Protein AF-A0AAN8XU96-F1 (afdb_monomer_lite)

Foldseek 3Di:
DQEPVRDDDDDDDDQFDFLLVVLQVCLVPDPPPDHSPPDKWKFFPVVTDTDDPVSRRPGNNVVVCPPHGDIYID

Secondary structure (DSSP, 8-state):
-B-TTSPBP-----TTSBHHHHHHHHHHH--SS--TT----EEEETTEEE--HHHHTSBTTTTT--S---EEE-

Structure (mmCIF, N/CA/C/O backbone):
data_AF-A0AAN8XU96-F1
#
_entry.id   AF-A0AAN8XU96-F1
#
loop_
_atom_site.group_PDB
_atom_site.id
_atom_site.type_symbol
_atom_site.label_atom_id
_atom_site.label_alt_id
_atom_site.label_comp_id
_atom_site.label_asym_id
_atom_site.label_entity_id
_atom_site.label_seq_id
_atom_site.pdbx_PDB_ins_code
_atom_site.Cartn_x
_atom_site.Cartn_y
_atom_site.Cartn_z
_atom_site.occupancy
_atom_site.B_iso_or_equiv
_atom_site.auth_seq_id
_atom_site.auth_comp_id
_atom_site.auth_asym_id
_atom_site.auth_atom_id
_atom_site.pdbx_PDB_model_num
ATOM 1 N N . ILE A 1 1 ? -0.406 -5.144 -6.329 1.00 89.19 1 ILE A N 1
ATOM 2 C CA . ILE A 1 1 ? 0.056 -3.737 -6.277 1.00 89.19 1 ILE A CA 1
ATOM 3 C C . ILE A 1 1 ? 0.597 -3.351 -7.650 1.00 89.19 1 ILE A C 1
ATOM 5 O O . ILE A 1 1 ? 1.368 -4.110 -8.223 1.00 89.19 1 ILE A O 1
ATOM 9 N N . ARG A 1 2 ? 0.163 -2.228 -8.219 1.00 87.75 2 ARG A N 1
ATOM 10 C CA . ARG A 1 2 ? 0.628 -1.702 -9.509 1.00 87.75 2 ARG A CA 1
ATOM 11 C C . ARG A 1 2 ? 1.573 -0.533 -9.251 1.00 87.75 2 ARG A C 1
ATOM 13 O O . ARG A 1 2 ? 1.164 0.430 -8.610 1.00 87.75 2 ARG A O 1
ATOM 20 N N . LEU A 1 3 ? 2.813 -0.652 -9.718 1.00 84.94 3 LEU A N 1
ATOM 21 C CA . LEU A 1 3 ? 3.813 0.411 -9.661 1.00 84.94 3 LEU A CA 1
ATOM 22 C C . LEU A 1 3 ? 3.766 1.269 -10.936 1.00 84.94 3 LEU A C 1
ATOM 24 O O . LEU A 1 3 ? 3.418 0.740 -11.997 1.00 84.94 3 LEU A O 1
ATOM 28 N N . PRO A 1 4 ? 4.180 2.547 -10.869 1.00 79.81 4 PRO A N 1
ATOM 29 C CA . PRO A 1 4 ? 4.317 3.402 -12.051 1.00 79.81 4 PRO A CA 1
ATOM 30 C C . PRO A 1 4 ? 5.383 2.888 -13.032 1.00 79.81 4 PRO A C 1
ATOM 32 O O . PRO A 1 4 ? 5.295 3.158 -14.224 1.00 79.81 4 PRO A O 1
ATOM 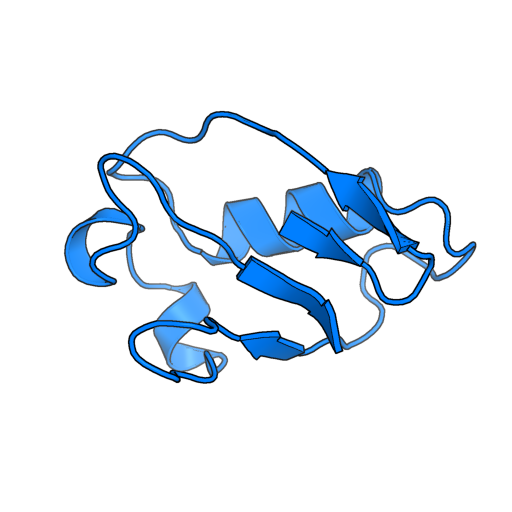35 N N . THR A 1 5 ? 6.327 2.065 -12.562 1.00 77.75 5 THR A N 1
ATOM 36 C CA . THR A 1 5 ? 7.309 1.358 -13.403 1.00 77.75 5 THR A CA 1
ATOM 37 C C . THR A 1 5 ? 6.687 0.314 -14.334 1.00 77.75 5 THR A C 1
ATOM 39 O O . THR A 1 5 ? 7.369 -0.212 -15.208 1.00 77.75 5 THR A O 1
ATOM 42 N N . GLY A 1 6 ? 5.407 -0.025 -14.146 1.00 74.19 6 GLY A N 1
ATOM 43 C CA . GLY A 1 6 ? 4.685 -1.030 -14.929 1.00 74.19 6 GLY A CA 1
ATOM 44 C C . GLY A 1 6 ? 4.777 -2.450 -1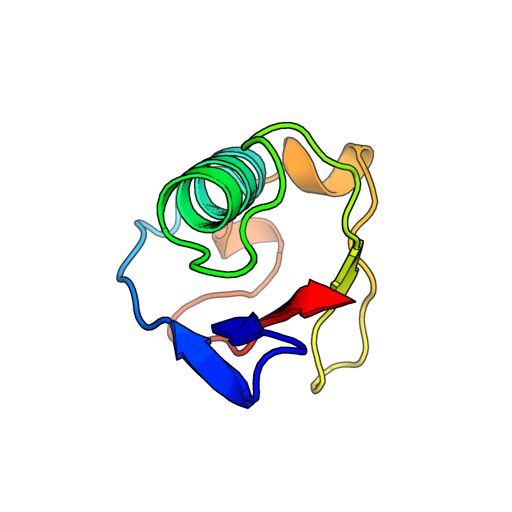4.364 1.00 74.19 6 GLY A C 1
ATOM 45 O O . GLY A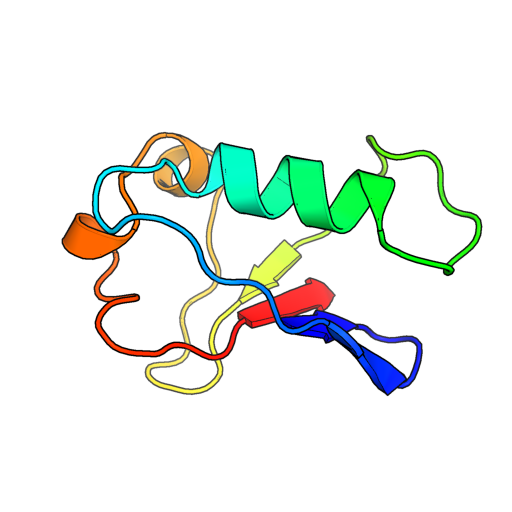 1 6 ? 3.888 -3.262 -14.631 1.00 74.19 6 GLY A O 1
ATOM 46 N N . THR A 1 7 ? 5.772 -2.747 -13.522 1.00 82.38 7 THR A N 1
ATOM 47 C CA . THR A 1 7 ? 5.920 -4.069 -12.897 1.00 82.38 7 THR A CA 1
ATOM 48 C C . THR A 1 7 ? 4.916 -4.239 -11.750 1.00 82.38 7 THR A C 1
ATOM 50 O O . THR A 1 7 ? 4.956 -3.485 -10.772 1.00 82.38 7 THR A O 1
ATOM 53 N N . PRO A 1 8 ? 3.991 -5.213 -11.821 1.00 85.81 8 PRO A N 1
ATOM 54 C CA . PRO A 1 8 ? 3.100 -5.498 -10.709 1.00 85.81 8 PRO A CA 1
ATOM 55 C C . PRO A 1 8 ? 3.851 -6.229 -9.590 1.00 85.81 8 PRO A C 1
ATOM 57 O O . PRO A 1 8 ? 4.568 -7.193 -9.837 1.00 85.81 8 PRO A O 1
ATOM 60 N N . LEU A 1 9 ? 3.621 -5.811 -8.349 1.00 87.25 9 LEU A N 1
ATOM 61 C CA . LEU A 1 9 ? 4.040 -6.537 -7.154 1.00 87.25 9 LEU A CA 1
ATOM 62 C C . LEU A 1 9 ? 2.852 -7.321 -6.589 1.00 87.25 9 LEU A C 1
ATOM 64 O O . LEU A 1 9 ? 1.773 -6.755 -6.376 1.00 87.25 9 LEU A O 1
ATOM 68 N N . VAL A 1 10 ? 3.039 -8.612 -6.336 1.00 89.25 10 VAL A N 1
ATOM 69 C CA . VAL A 1 10 ? 2.032 -9.495 -5.734 1.00 89.25 10 VAL A CA 1
ATOM 70 C C . VAL A 1 10 ? 2.605 -10.038 -4.435 1.00 89.25 10 VAL A C 1
ATOM 72 O O . VAL A 1 10 ? 3.709 -10.567 -4.430 1.00 89.25 10 VAL A O 1
ATOM 75 N N . GLN A 1 11 ? 1.861 -9.864 -3.348 1.00 88.75 11 GLN A N 1
ATOM 76 C CA . GLN A 1 11 ? 2.248 -10.298 -2.015 1.00 88.75 11 GLN A CA 1
ATOM 77 C C . GLN A 1 11 ? 0.991 -10.601 -1.211 1.00 88.75 11 GLN A C 1
ATOM 79 O O . GLN A 1 11 ? -0.008 -9.884 -1.320 1.00 88.75 11 GLN A O 1
ATOM 84 N N . GLU A 1 12 ? 1.062 -11.649 -0.401 1.00 90.44 12 GLU A N 1
ATOM 85 C CA . GLU A 1 12 ? 0.024 -11.998 0.559 1.00 90.44 12 GLU A CA 1
ATOM 86 C C . GLU A 1 12 ? 0.318 -11.334 1.905 1.00 90.44 12 GLU A C 1
ATOM 88 O O . GLU A 1 12 ? 1.435 -11.410 2.423 1.00 90.44 12 GLU A O 1
ATOM 93 N N . PHE A 1 13 ? -0.705 -10.687 2.458 1.00 88.81 13 PHE A N 1
ATOM 94 C CA . PHE A 1 13 ? -0.702 -10.062 3.777 1.00 88.81 13 PHE A CA 1
ATOM 95 C C . PHE A 1 13 ? -1.854 -10.637 4.593 1.00 88.81 13 PHE A C 1
ATOM 97 O O . PHE A 1 13 ? -2.879 -11.047 4.036 1.00 88.81 13 PHE A O 1
ATOM 104 N N . LYS A 1 14 ? -1.724 -10.661 5.919 1.00 90.06 14 LYS A N 1
ATOM 105 C CA . LYS A 1 14 ? -2.832 -11.124 6.767 1.00 90.06 14 LYS A CA 1
ATOM 106 C C . LYS A 1 14 ? -3.883 -10.023 6.892 1.00 90.06 14 LYS A C 1
ATOM 108 O O . LYS A 1 14 ? -3.554 -8.850 7.000 1.00 90.06 14 LYS A O 1
ATOM 113 N N . ALA A 1 15 ? -5.154 -10.410 6.991 1.00 87.06 15 ALA A N 1
ATOM 114 C CA . ALA A 1 15 ? -6.279 -9.476 7.122 1.00 87.06 15 ALA A CA 1
ATOM 115 C C . ALA A 1 15 ? -6.127 -8.467 8.284 1.00 87.06 15 ALA A C 1
ATOM 117 O O . ALA A 1 15 ? -6.556 -7.326 8.173 1.00 87.06 15 ALA A O 1
ATOM 118 N N . LYS A 1 16 ? -5.476 -8.882 9.380 1.00 88.25 16 LYS A N 1
ATOM 119 C CA . LYS A 1 16 ? -5.231 -8.046 10.566 1.00 88.25 16 LYS A CA 1
ATOM 120 C C . LYS A 1 16 ? -3.977 -7.169 10.476 1.00 88.25 16 LYS A C 1
ATOM 122 O O . LYS A 1 16 ? -3.687 -6.454 11.431 1.00 88.25 16 LYS A O 1
ATOM 127 N N . GLU A 1 17 ? -3.195 -7.262 9.402 1.00 89.75 17 GLU A N 1
ATOM 128 C CA . GLU A 1 17 ? -2.043 -6.375 9.227 1.00 89.75 17 GLU A CA 1
ATOM 129 C C . GLU A 1 17 ? -2.489 -4.961 8.897 1.00 89.75 17 GLU A C 1
ATOM 131 O O . GLU A 1 17 ? -3.575 -4.755 8.367 1.00 89.75 17 GLU A O 1
ATOM 136 N N . SER A 1 18 ? -1.650 -3.985 9.224 1.00 91.00 18 SER A N 1
ATOM 137 C CA . SER A 1 18 ? -1.902 -2.584 8.915 1.00 91.00 18 SER A CA 1
ATOM 138 C C . SER A 1 18 ? -1.506 -2.251 7.478 1.00 91.00 18 SER A C 1
ATOM 140 O O . SER A 1 18 ? -0.583 -2.840 6.905 1.00 91.00 18 SER A O 1
ATOM 142 N N . LEU A 1 19 ? -2.160 -1.248 6.893 1.00 89.31 19 LEU A N 1
ATOM 143 C CA . LEU A 1 19 ? -1.779 -0.737 5.574 1.00 89.31 19 LEU A CA 1
ATOM 144 C C . LEU A 1 19 ? -0.341 -0.173 5.566 1.00 89.31 19 LEU A C 1
ATOM 146 O O . LEU A 1 19 ? 0.356 -0.277 4.555 1.00 89.31 19 LEU A O 1
ATOM 150 N N . SER A 1 20 ? 0.145 0.324 6.709 1.00 88.81 20 SER A N 1
ATOM 151 C CA . SER A 1 20 ? 1.553 0.694 6.928 1.00 88.81 20 SER A CA 1
ATOM 152 C C . SER A 1 20 ? 2.538 -0.421 6.565 1.00 88.81 20 SER A C 1
ATOM 154 O O . SER A 1 20 ? 3.570 -0.149 5.952 1.00 88.81 20 SER A O 1
ATOM 156 N N . ALA A 1 21 ? 2.228 -1.679 6.899 1.00 89.50 21 ALA A N 1
ATOM 157 C CA . ALA A 1 21 ? 3.094 -2.813 6.577 1.00 89.50 21 ALA A CA 1
ATOM 158 C C . ALA A 1 21 ? 3.198 -3.021 5.059 1.00 89.50 21 ALA A C 1
ATOM 160 O O . ALA A 1 21 ? 4.291 -3.211 4.522 1.00 89.50 21 ALA A O 1
ATOM 161 N N . VAL A 1 22 ? 2.071 -2.892 4.350 1.00 88.81 22 VAL A N 1
ATOM 162 C CA . VAL A 1 22 ? 2.028 -2.951 2.882 1.00 88.81 22 VAL A CA 1
ATOM 163 C C . VAL A 1 22 ? 2.849 -1.816 2.275 1.00 88.81 22 VAL A C 1
ATOM 165 O O . VAL A 1 22 ? 3.632 -2.050 1.355 1.00 88.81 22 VAL A O 1
ATOM 168 N N . ARG A 1 23 ? 2.727 -0.596 2.812 1.00 87.12 23 ARG A N 1
ATOM 169 C CA . ARG A 1 23 ? 3.527 0.564 2.389 1.00 87.12 23 ARG A CA 1
ATOM 170 C C . ARG A 1 23 ? 5.026 0.291 2.549 1.00 87.12 23 ARG A C 1
ATOM 172 O O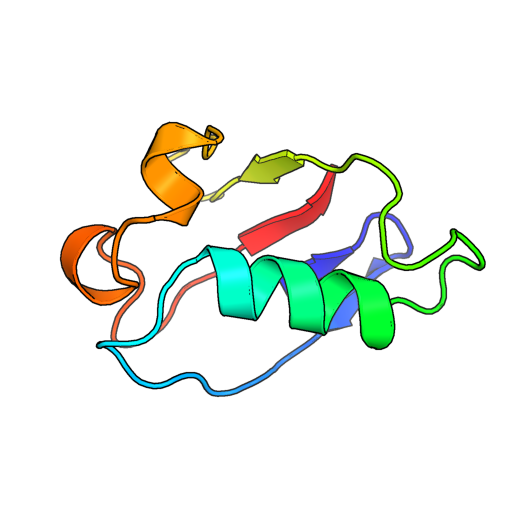 . ARG A 1 23 ? 5.775 0.458 1.590 1.00 87.12 23 ARG A O 1
ATOM 179 N N . LEU A 1 24 ? 5.463 -0.171 3.719 1.00 87.25 24 LEU A N 1
ATOM 180 C CA . LEU A 1 24 ? 6.871 -0.489 3.972 1.00 87.25 24 LEU A CA 1
ATOM 181 C C . LEU A 1 24 ? 7.386 -1.556 2.995 1.00 87.25 24 LEU A C 1
ATOM 183 O O . LEU A 1 24 ? 8.437 -1.391 2.376 1.00 87.25 24 LEU A O 1
ATOM 187 N N . TRP A 1 25 ? 6.614 -2.627 2.810 1.00 89.50 25 TRP A N 1
ATOM 188 C CA . TRP A 1 25 ? 6.972 -3.718 1.910 1.00 89.50 25 TRP A CA 1
ATOM 189 C C . TRP A 1 25 ? 7.125 -3.241 0.459 1.00 89.50 25 TRP A C 1
ATOM 191 O O . TRP A 1 25 ? 8.070 -3.647 -0.220 1.00 89.50 25 TRP A O 1
ATOM 201 N N . ILE A 1 26 ? 6.257 -2.336 -0.006 1.00 87.31 26 ILE A N 1
ATOM 202 C CA . ILE A 1 26 ? 6.378 -1.697 -1.326 1.00 87.31 26 ILE A CA 1
ATOM 203 C C . ILE A 1 26 ? 7.662 -0.870 -1.412 1.00 87.31 26 ILE A C 1
ATOM 205 O O . ILE A 1 26 ? 8.365 -0.959 -2.414 1.00 87.31 26 ILE A O 1
ATOM 209 N N . GLY A 1 27 ? 7.989 -0.090 -0.379 1.00 84.25 27 GLY A N 1
ATOM 210 C CA . GLY A 1 27 ? 9.211 0.717 -0.333 1.00 84.25 27 GLY A CA 1
ATOM 211 C C . GLY A 1 27 ? 10.493 -0.113 -0.454 1.00 84.25 27 GLY A C 1
ATOM 212 O O . GLY A 1 27 ? 11.445 0.332 -1.088 1.00 84.25 27 GLY A O 1
ATOM 213 N N . ILE A 1 28 ? 10.500 -1.329 0.098 1.00 86.00 28 ILE A N 1
ATOM 214 C CA . ILE A 1 28 ? 11.649 -2.249 0.057 1.00 86.00 28 ILE A CA 1
ATOM 215 C C . ILE A 1 28 ? 11.708 -3.035 -1.263 1.00 86.00 28 ILE A C 1
ATOM 217 O O . ILE A 1 28 ? 12.793 -3.284 -1.778 1.00 86.00 28 ILE A O 1
ATOM 221 N N . ASN A 1 29 ? 10.557 -3.429 -1.819 1.00 85.56 29 ASN A N 1
ATOM 222 C CA . ASN A 1 29 ? 10.495 -4.273 -3.021 1.00 85.56 29 ASN A CA 1
ATOM 223 C C . ASN A 1 29 ? 10.383 -3.495 -4.334 1.00 85.56 29 ASN A C 1
ATOM 225 O O . ASN A 1 29 ? 10.512 -4.085 -5.411 1.00 85.56 29 ASN A O 1
ATOM 229 N N . ARG A 1 30 ? 10.118 -2.186 -4.291 1.00 78.56 30 ARG A N 1
ATOM 230 C CA . ARG A 1 30 ? 10.103 -1.374 -5.508 1.00 78.56 30 ARG A CA 1
ATOM 231 C C . ARG A 1 30 ? 11.505 -1.311 -6.104 1.00 78.56 30 ARG A C 1
ATOM 233 O O . ARG A 1 30 ? 12.481 -1.013 -5.429 1.00 78.56 30 ARG A O 1
ATOM 240 N N . GLN A 1 31 ? 11.577 -1.527 -7.409 1.00 72.69 31 GLN A N 1
ATOM 241 C CA . GLN A 1 31 ? 12.819 -1.451 -8.182 1.00 72.69 31 GLN A CA 1
ATOM 242 C C . GLN A 1 31 ? 12.983 -0.086 -8.869 1.00 72.69 31 GLN A C 1
ATOM 244 O O . GLN A 1 31 ? 13.679 0.033 -9.868 1.00 72.69 31 GLN A O 1
ATOM 249 N N . ASP A 1 32 ? 12.325 0.948 -8.342 1.00 71.00 32 ASP A N 1
ATOM 250 C CA . ASP A 1 32 ? 12.304 2.300 -8.921 1.00 71.00 32 ASP A CA 1
ATOM 251 C C . ASP A 1 32 ? 13.564 3.123 -8.576 1.00 71.00 32 ASP A C 1
ATOM 253 O O . ASP A 1 32 ? 13.673 4.291 -8.921 1.00 71.00 32 ASP A O 1
ATOM 257 N N . GLY A 1 33 ? 14.517 2.546 -7.833 1.00 66.50 33 GLY A N 1
ATOM 258 C CA . GLY A 1 33 ? 15.728 3.242 -7.375 1.00 66.50 33 GLY A CA 1
ATOM 259 C C . GLY A 1 33 ? 15.484 4.320 -6.308 1.00 66.50 33 GLY A C 1
ATOM 260 O O . GLY A 1 33 ? 16.439 4.897 -5.793 1.00 66.50 33 GLY A O 1
ATOM 261 N N . LEU A 1 34 ? 14.224 4.578 -5.940 1.00 71.81 34 LEU A N 1
ATOM 262 C CA . LEU A 1 34 ? 13.852 5.520 -4.889 1.00 71.81 34 LEU A CA 1
ATOM 263 C C . LEU A 1 34 ? 14.037 4.916 -3.482 1.00 71.81 34 LEU A C 1
ATOM 265 O O . LEU A 1 34 ? 13.620 3.777 -3.241 1.00 71.81 34 LEU A O 1
ATOM 269 N N . PRO A 1 35 ? 14.571 5.688 -2.515 1.00 69.44 35 PRO A N 1
ATOM 270 C CA . PRO A 1 35 ? 14.864 5.216 -1.154 1.00 69.44 35 PRO A CA 1
ATOM 271 C C . PRO A 1 35 ? 13.590 4.748 -0.460 1.00 69.44 35 PRO A C 1
ATOM 273 O O . PRO A 1 35 ? 12.602 5.438 -0.604 1.00 69.44 35 PRO A O 1
ATOM 276 N N . ALA A 1 36 ? 13.570 3.647 0.297 1.00 67.06 36 ALA A N 1
ATOM 277 C CA . ALA A 1 36 ? 12.337 3.011 0.804 1.00 67.06 36 ALA A CA 1
ATOM 278 C C . ALA A 1 36 ? 11.290 3.945 1.461 1.00 67.06 36 ALA A C 1
ATOM 280 O O . ALA A 1 36 ? 10.098 3.647 1.412 1.00 67.06 36 ALA A O 1
ATOM 281 N N . ASP A 1 37 ? 11.720 5.085 2.005 1.00 67.75 37 ASP A N 1
ATOM 282 C CA . ASP A 1 37 ? 10.867 6.093 2.642 1.00 67.75 37 ASP A CA 1
ATOM 283 C C . ASP A 1 37 ? 10.273 7.149 1.686 1.00 67.75 37 ASP A C 1
ATOM 285 O O . ASP A 1 37 ? 9.489 7.997 2.105 1.00 67.75 37 ASP A O 1
ATOM 289 N N . ALA A 1 38 ? 10.621 7.134 0.392 1.00 77.19 38 ALA A N 1
ATOM 290 C CA . ALA A 1 38 ? 10.167 8.192 -0.512 1.00 77.19 38 ALA A CA 1
ATOM 291 C C . ALA A 1 38 ? 8.630 8.241 -0.555 1.00 77.19 38 ALA A C 1
ATOM 293 O O . ALA A 1 38 ? 8.000 7.185 -0.669 1.00 77.19 38 ALA A O 1
ATOM 294 N N . PRO A 1 39 ? 8.030 9.439 -0.493 1.00 77.69 39 PRO A N 1
ATOM 295 C CA . PRO A 1 39 ? 6.587 9.591 -0.412 1.00 77.69 39 PRO A CA 1
ATOM 296 C C . PRO A 1 39 ? 5.923 9.055 -1.683 1.00 77.69 39 PRO A C 1
ATOM 298 O O . PRO A 1 39 ? 6.282 9.438 -2.792 1.00 77.69 39 PRO A O 1
ATOM 301 N N . PHE A 1 40 ? 4.940 8.175 -1.513 1.00 84.44 40 PHE A N 1
ATOM 302 C CA . PHE A 1 40 ? 4.062 7.705 -2.581 1.00 84.44 40 PHE A CA 1
ATOM 303 C C . PHE A 1 40 ? 2.645 7.553 -2.043 1.00 84.44 40 PHE A C 1
ATOM 305 O O . PHE A 1 40 ? 2.436 7.300 -0.851 1.00 84.44 40 PHE A O 1
ATOM 312 N N . LYS A 1 41 ? 1.660 7.705 -2.921 1.00 86.19 41 LYS A N 1
ATOM 313 C CA . LYS A 1 41 ? 0.247 7.557 -2.583 1.00 86.19 41 LYS A CA 1
ATOM 314 C C . LYS A 1 41 ? -0.217 6.152 -2.917 1.00 86.19 41 LYS A C 1
ATOM 316 O O . LYS A 1 41 ? 0.067 5.625 -3.990 1.00 86.19 41 LYS A O 1
ATOM 321 N N . LEU A 1 42 ? -0.973 5.562 -1.995 1.00 88.62 42 LEU A N 1
ATOM 322 C CA . LEU A 1 42 ? -1.685 4.312 -2.228 1.00 88.62 42 LEU A CA 1
ATOM 323 C C . LEU A 1 42 ? -3.129 4.628 -2.589 1.00 88.62 42 LEU A C 1
ATOM 325 O O . LEU A 1 42 ? -3.807 5.390 -1.901 1.00 88.62 42 LEU A O 1
ATOM 329 N N . SER A 1 43 ? -3.612 4.027 -3.666 1.00 89.88 43 SER A N 1
ATOM 330 C CA . SER A 1 43 ? -4.998 4.169 -4.098 1.00 89.88 43 SER A CA 1
ATOM 331 C C . SER A 1 43 ? -5.562 2.847 -4.601 1.00 89.88 43 SER A C 1
ATOM 333 O O . SER A 1 43 ? -4.824 1.975 -5.045 1.00 89.88 43 SER A O 1
ATOM 335 N N . MET A 1 44 ? -6.874 2.669 -4.522 1.00 88.25 44 MET A N 1
ATOM 336 C CA . MET A 1 44 ? -7.593 1.554 -5.134 1.00 88.25 44 MET A CA 1
ATOM 337 C C . MET A 1 44 ? -8.271 2.014 -6.414 1.00 88.25 44 MET A C 1
ATOM 339 O O . MET A 1 44 ? -8.745 3.146 -6.509 1.00 88.25 44 MET A O 1
ATOM 343 N N . THR A 1 45 ? -8.380 1.115 -7.387 1.00 78.81 45 THR A N 1
ATOM 344 C CA . THR A 1 45 ? -9.196 1.338 -8.587 1.00 78.81 45 THR A CA 1
ATOM 345 C C . THR A 1 45 ? -10.677 1.095 -8.335 1.00 78.81 45 THR A C 1
ATOM 347 O O . THR A 1 45 ? -11.501 1.744 -8.973 1.00 78.81 45 THR A O 1
ATOM 350 N N . PHE A 1 46 ? -11.026 0.168 -7.438 1.00 73.75 46 PHE A N 1
ATOM 351 C CA . PHE A 1 46 ? -12.413 -0.213 -7.179 1.00 73.75 46 PHE A CA 1
ATOM 352 C C . PHE A 1 46 ? -12.629 -0.693 -5.735 1.00 73.75 46 PHE A C 1
ATOM 354 O O . PHE A 1 46 ? -12.015 -1.686 -5.348 1.00 73.75 46 PHE A O 1
ATOM 361 N N . PRO A 1 47 ? -13.525 -0.038 -4.973 1.00 80.19 47 PRO A N 1
ATOM 362 C CA . PRO A 1 47 ? -14.005 1.332 -5.196 1.00 80.19 47 PRO A CA 1
ATOM 363 C C . PRO A 1 47 ? -12.823 2.317 -5.228 1.00 80.19 47 PRO A C 1
ATOM 365 O O . PRO A 1 47 ? -11.813 2.096 -4.564 1.00 80.19 47 PRO A O 1
ATOM 368 N N . ARG A 1 48 ? -12.911 3.393 -6.027 1.00 84.00 48 ARG A N 1
ATOM 369 C CA . ARG A 1 48 ? -11.833 4.393 -6.096 1.00 84.00 48 ARG A CA 1
ATOM 370 C C . ARG A 1 48 ? -11.661 5.060 -4.732 1.00 84.00 48 ARG A C 1
ATOM 372 O O . ARG A 1 48 ? -12.496 5.865 -4.333 1.00 84.00 48 ARG A O 1
ATOM 379 N N . LYS A 1 49 ? -10.578 4.723 -4.035 1.00 86.94 49 LYS A N 1
ATOM 380 C CA . LYS A 1 49 ? -10.233 5.272 -2.722 1.00 86.94 49 LYS A CA 1
ATOM 381 C C . LYS A 1 49 ? -8.748 5.587 -2.688 1.00 86.94 49 LYS A C 1
ATOM 383 O O . LYS A 1 49 ? -7.943 4.738 -3.050 1.00 86.94 49 LYS A O 1
ATOM 388 N N . THR A 1 50 ? -8.389 6.783 -2.247 1.00 89.38 50 THR A N 1
ATOM 389 C CA . THR A 1 50 ? -6.998 7.148 -1.958 1.00 89.38 50 THR A CA 1
ATOM 390 C C . THR A 1 50 ? -6.793 7.029 -0.459 1.00 89.38 50 THR A C 1
ATOM 392 O O . THR A 1 50 ? -7.577 7.592 0.300 1.00 89.38 50 THR A O 1
ATOM 395 N N . PHE A 1 51 ? -5.776 6.285 -0.041 1.00 88.88 51 PHE A N 1
ATOM 396 C CA . PHE A 1 51 ? -5.453 6.118 1.369 1.00 88.88 51 PHE A CA 1
ATOM 397 C C . PHE A 1 51 ? -4.628 7.302 1.865 1.00 88.88 51 PHE A C 1
ATOM 399 O O . PHE A 1 51 ? -3.678 7.730 1.202 1.00 88.88 51 PHE A O 1
ATOM 406 N N . THR A 1 52 ? -5.002 7.821 3.029 1.00 89.06 52 THR A N 1
ATOM 407 C CA . THR A 1 52 ? -4.257 8.852 3.761 1.00 89.06 52 THR A CA 1
ATOM 408 C C . THR A 1 52 ? -3.411 8.215 4.862 1.00 89.06 5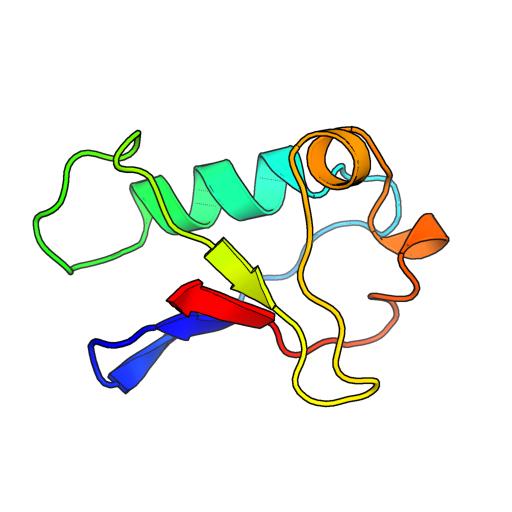2 THR A C 1
ATOM 410 O O . THR A 1 52 ? -3.498 7.010 5.097 1.00 89.06 52 THR A O 1
ATOM 413 N N . GLU A 1 53 ? -2.592 9.010 5.555 1.00 85.50 53 GLU A N 1
ATOM 414 C CA . GLU A 1 53 ? -1.833 8.536 6.722 1.00 85.50 53 GLU A CA 1
ATOM 415 C C . GLU A 1 53 ? -2.736 7.940 7.811 1.00 85.50 53 GLU A C 1
ATOM 417 O O . GLU A 1 53 ? -2.392 6.912 8.382 1.00 85.50 53 GLU A O 1
ATOM 422 N N . GLU A 1 54 ? -3.939 8.479 8.012 1.00 86.62 54 GLU A N 1
ATOM 423 C CA . GLU A 1 54 ? -4.916 7.930 8.966 1.00 86.62 54 GLU A CA 1
ATOM 424 C C . GLU A 1 54 ? -5.398 6.517 8.591 1.00 86.62 54 GLU A C 1
ATOM 426 O O . GLU A 1 54 ? -5.760 5.718 9.454 1.00 86.62 54 GLU A O 1
ATOM 431 N N . ASP A 1 55 ? -5.431 6.180 7.298 1.00 86.81 55 ASP A N 1
ATOM 432 C CA . ASP A 1 55 ? -5.746 4.821 6.856 1.00 86.81 55 ASP A CA 1
ATOM 433 C C . ASP A 1 55 ? -4.539 3.877 6.995 1.00 86.81 55 ASP A C 1
ATOM 435 O O . ASP A 1 55 ? -4.727 2.661 7.015 1.00 86.81 55 ASP A O 1
ATOM 439 N N . MET A 1 56 ? -3.311 4.396 7.125 1.00 86.50 56 MET A N 1
ATOM 440 C CA . MET A 1 56 ? -2.100 3.576 7.279 1.00 86.50 56 MET A CA 1
ATOM 441 C C . MET A 1 56 ? -2.089 2.812 8.607 1.00 86.50 56 MET A C 1
ATOM 443 O O . MET A 1 56 ? -1.520 1.718 8.679 1.00 86.50 56 MET A O 1
ATOM 447 N N . GLU A 1 57 ? -2.726 3.355 9.643 1.00 87.12 57 GLU A N 1
ATOM 448 C CA . GLU A 1 57 ? -2.869 2.708 10.953 1.00 87.12 57 GLU A CA 1
ATOM 449 C C . GLU A 1 57 ? -4.002 1.672 10.984 1.00 87.12 57 GLU A C 1
ATOM 451 O O . GLU A 1 57 ? -4.058 0.834 11.885 1.00 87.12 57 GLU A O 1
ATOM 456 N N . LYS A 1 58 ? -4.896 1.681 9.987 1.00 90.75 58 LYS A N 1
ATOM 457 C CA . LYS A 1 58 ? -6.034 0.759 9.932 1.00 90.75 58 LYS A CA 1
ATOM 458 C C . LYS A 1 58 ? -5.616 -0.615 9.400 1.00 90.75 58 LYS A C 1
ATOM 460 O O . LYS A 1 58 ? -4.739 -0.707 8.531 1.00 90.75 58 LYS A O 1
ATOM 465 N N . PRO A 1 59 ? -6.264 -1.691 9.881 1.00 91.38 59 PRO A N 1
ATOM 466 C CA . PRO A 1 59 ? -6.022 -3.025 9.365 1.00 91.38 59 PRO A CA 1
ATOM 467 C C . PRO A 1 59 ? -6.619 -3.211 7.962 1.00 91.38 59 PRO A C 1
ATOM 469 O O . PRO A 1 59 ? -7.585 -2.543 7.581 1.00 91.38 59 PRO A O 1
ATOM 472 N N . LEU A 1 60 ? -6.054 -4.143 7.191 1.00 89.00 60 LEU A N 1
ATOM 473 C CA . LEU A 1 60 ? -6.483 -4.440 5.822 1.00 89.00 60 LEU A CA 1
ATOM 474 C C . LEU A 1 60 ? -7.952 -4.889 5.756 1.00 89.00 60 LEU A C 1
ATOM 476 O O . LEU A 1 60 ? -8.647 -4.552 4.795 1.00 89.00 60 LEU A O 1
ATOM 480 N N . ASP A 1 61 ? -8.445 -5.605 6.770 1.00 88.94 61 ASP A N 1
ATOM 481 C CA . ASP A 1 61 ? -9.849 -6.021 6.853 1.00 88.94 61 ASP A CA 1
ATOM 482 C C . ASP A 1 61 ? -10.800 -4.827 7.020 1.00 88.94 61 ASP A C 1
ATOM 484 O O . ASP A 1 61 ? -11.776 -4.721 6.278 1.00 88.94 61 ASP A O 1
ATOM 488 N N . ALA A 1 62 ? -10.466 -3.873 7.896 1.00 89.06 62 ALA A N 1
ATOM 489 C CA . ALA A 1 62 ? -11.266 -2.665 8.108 1.00 89.06 62 ALA A CA 1
ATOM 490 C C . ALA A 1 62 ? -11.304 -1.759 6.869 1.00 89.06 62 ALA A C 1
ATOM 492 O O . ALA A 1 62 ? -12.249 -0.994 6.674 1.00 89.06 62 ALA A O 1
ATOM 493 N N . LEU A 1 63 ? -10.279 -1.843 6.019 1.00 85.25 63 LEU A N 1
ATOM 494 C CA . LEU A 1 63 ? -10.213 -1.133 4.744 1.00 85.25 63 LEU A CA 1
ATOM 495 C C . LEU A 1 63 ? -10.919 -1.873 3.597 1.00 85.25 63 LEU A C 1
ATOM 497 O O . LEU A 1 63 ? -11.000 -1.324 2.498 1.00 85.25 63 LEU A O 1
ATOM 501 N N . GLY A 1 64 ? -11.432 -3.086 3.829 1.00 84.06 64 GLY A N 1
ATOM 502 C CA . GLY A 1 64 ? -12.100 -3.892 2.805 1.00 84.06 64 GLY A CA 1
ATOM 503 C C . GLY A 1 64 ? -11.145 -4.447 1.746 1.00 84.06 64 GLY A C 1
ATOM 504 O O . GLY A 1 64 ? -11.551 -4.670 0.609 1.00 84.06 64 GLY A O 1
ATOM 505 N N . LEU A 1 65 ? -9.870 -4.656 2.095 1.00 84.25 65 LEU A N 1
ATOM 506 C CA . LEU A 1 65 ? -8.832 -5.153 1.180 1.00 84.25 65 LEU A CA 1
ATOM 507 C C . LEU A 1 65 ? -8.805 -6.691 1.060 1.00 84.25 65 LEU A C 1
ATOM 509 O O . LEU A 1 65 ? -7.952 -7.255 0.376 1.00 84.25 65 LEU A O 1
ATOM 513 N N . VAL A 1 66 ? -9.732 -7.370 1.734 1.00 84.38 66 VAL A N 1
ATOM 514 C CA . VAL A 1 66 ? -9.797 -8.827 1.901 1.00 84.38 66 VAL A CA 1
ATOM 515 C C . VAL A 1 66 ? -11.050 -9.350 1.179 1.00 84.38 66 VAL A C 1
ATOM 517 O O . VAL A 1 66 ? -12.086 -8.688 1.245 1.00 84.38 66 VAL A O 1
ATOM 520 N N . PRO A 1 67 ? -11.014 -10.517 0.500 1.00 84.31 67 PRO A N 1
ATOM 521 C CA . PRO A 1 67 ? -9.905 -11.477 0.390 1.00 84.31 67 PRO A CA 1
ATOM 522 C C . PRO A 1 67 ? -8.846 -11.107 -0.652 1.00 84.31 67 PRO A C 1
ATOM 524 O O . PRO A 1 67 ? -7.778 -11.712 -0.683 1.00 84.31 67 PRO A O 1
ATOM 527 N N . SER A 1 68 ? -9.128 -10.150 -1.534 1.00 84.31 68 SER A N 1
ATOM 528 C CA . SER A 1 68 ? -8.222 -9.763 -2.614 1.00 84.31 68 SER A CA 1
ATOM 529 C C . SER A 1 68 ? -8.433 -8.302 -2.968 1.00 84.31 68 SER A C 1
ATOM 531 O O . SER A 1 68 ? -9.568 -7.853 -3.109 1.00 84.31 68 SER A O 1
ATOM 533 N N . ALA A 1 69 ? -7.341 -7.572 -3.172 1.00 86.88 69 ALA A N 1
ATOM 534 C CA . ALA A 1 69 ? -7.394 -6.158 -3.497 1.00 86.88 69 ALA A CA 1
ATOM 535 C C . ALA A 1 69 ? -6.274 -5.743 -4.447 1.00 86.88 69 ALA A C 1
ATOM 537 O O . ALA A 1 69 ? -5.173 -6.299 -4.451 1.00 86.88 69 ALA A O 1
ATOM 538 N N . VAL A 1 70 ? -6.553 -4.709 -5.238 1.00 88.81 70 VAL A N 1
ATOM 539 C CA . VAL A 1 70 ? -5.574 -4.091 -6.130 1.00 88.81 70 VAL A CA 1
ATOM 540 C C . VAL A 1 70 ? -5.290 -2.678 -5.645 1.00 88.81 70 VAL A C 1
ATOM 542 O O . VAL A 1 70 ? -6.154 -1.806 -5.677 1.00 88.81 70 VAL A O 1
ATOM 545 N N . LEU A 1 71 ? -4.047 -2.468 -5.219 1.00 89.12 71 LEU A N 1
ATOM 546 C CA . LEU A 1 71 ? -3.497 -1.160 -4.880 1.00 89.12 71 LEU A CA 1
ATOM 547 C C . LEU A 1 71 ? -2.694 -0.614 -6.061 1.00 89.12 71 LEU A C 1
ATOM 549 O O . LEU A 1 71 ? -1.941 -1.363 -6.686 1.00 89.12 71 LEU A O 1
ATOM 553 N N . MET A 1 72 ? -2.822 0.675 -6.334 1.00 89.12 72 MET A N 1
ATOM 554 C CA . MET A 1 72 ? -2.007 1.447 -7.262 1.00 89.12 72 MET A CA 1
ATOM 555 C C . MET A 1 72 ? -1.141 2.429 -6.485 1.00 89.12 72 MET A C 1
ATOM 557 O O . MET A 1 72 ? -1.613 3.089 -5.556 1.00 89.12 72 MET A O 1
ATOM 561 N N . VAL A 1 73 ? 0.124 2.492 -6.879 1.00 87.06 73 VAL A N 1
ATOM 562 C CA . VAL A 1 73 ? 1.129 3.411 -6.353 1.00 87.06 73 VAL A CA 1
ATOM 563 C C . VAL A 1 73 ? 1.257 4.567 -7.338 1.00 87.06 73 VAL A C 1
ATOM 565 O O . VAL A 1 73 ? 1.407 4.326 -8.537 1.00 87.06 73 VAL A O 1
ATOM 568 N N . SER A 1 74 ? 1.176 5.799 -6.838 1.00 81.69 74 SER A N 1
ATOM 569 C CA . SER A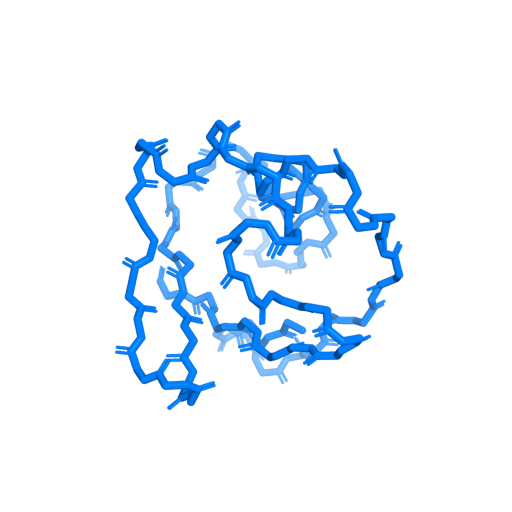 1 74 ? 1.329 7.035 -7.617 1.00 81.69 74 SER A CA 1
ATOM 570 C C . SER A 1 74 ? 2.137 8.082 -6.869 1.00 81.69 74 SER A C 1
ATOM 572 O O . SER A 1 74 ? 2.234 7.989 -5.624 1.00 81.69 74 SER A O 1
#

Sequence (74 aa):
IRLPTGTPLVQEFKAKESLSAVRLWIGINRQDGLPADAPFKLSMTFPRKTFTEEDMEKPLDALGLVPSAVLMVS

Organism: Halocaridina rubra (NCBI:txid373956)

pLDDT: mean 84.53, std 6.23, range [66.5, 91.38]

InterPro domains:
  IPR001012 UBX domain [PF00789] (1-73)
  IPR001012 UBX domain [PS50033] (1-73)
  IPR001012 UBX domain [SM00166] (1-74)
  IPR029071 Ubiquitin-like domain superfamily [SSF54236] (1-73)

Radius of gyration: 11.44 Å; chains: 1; bounding box: 30×22×26 Å